Protein AF-A0A821P3K9-F1 (afdb_monomer)

Secondary structure (DSSP, 8-state):
-HHHHHHTT---HHHHHHHHHHHHHHHHHHHHHHHHHHHHHHHHTT---GGGGHHHHTTHHHHHHHTSTTS-HHHHHHHHHHHHHHHHHHHHHHHHHHHHHHHHHHHHHHHHHHHHHHHHHHTTTT-SSPPHHHHHHHHHHHHHHHHHHHHHH--

Sequence (155 aa):
RLIKAFYNLNPTDDQIRSAKIIWQAAQSKLHAEEQLAILKQRIYTKRLPSSLNILDHSIDNVEHLLKQSIINRDKSATLSFRRLKTIAQFKYDIMTLEMTTVEEIIRSHVNIIADEKKKLIDSAGGQVPIPKSLVQIMNAIAARQSNMVQRSQCI

Ra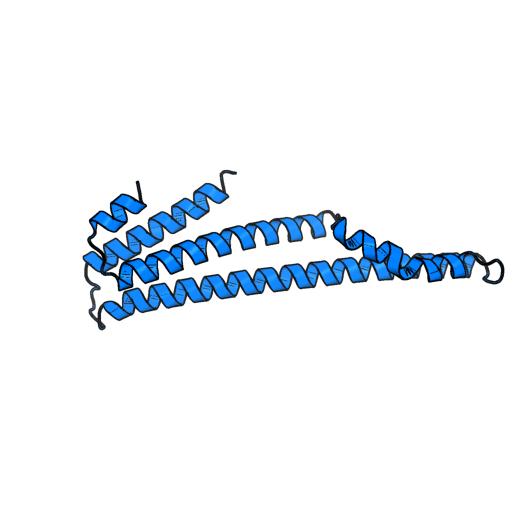dius of gyration: 25.71 Å; Cα contacts (8 Å, |Δi|>4): 90; chains: 1; bounding box: 56×28×70 Å

Structure (mmCIF, N/CA/C/O backbone):
data_AF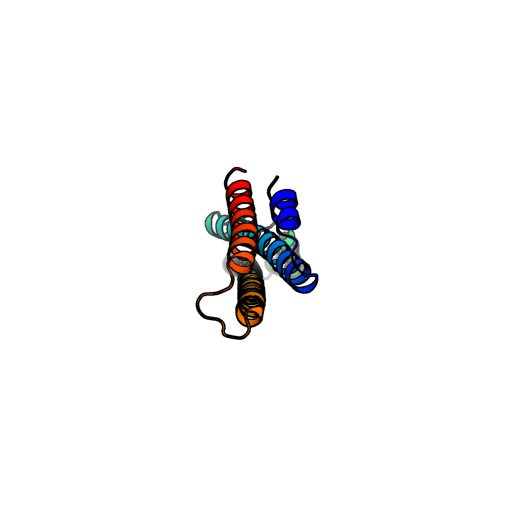-A0A821P3K9-F1
#
_entry.id   AF-A0A821P3K9-F1
#
loop_
_atom_site.group_PDB
_atom_site.id
_atom_site.type_symbol
_atom_site.label_atom_id
_atom_site.label_alt_id
_atom_site.label_comp_id
_atom_site.label_asym_id
_atom_site.label_entity_id
_atom_site.label_seq_id
_atom_site.pdbx_PDB_ins_code
_atom_site.Cartn_x
_atom_site.Cartn_y
_atom_site.Cartn_z
_atom_site.occupancy
_atom_site.B_iso_or_equiv
_atom_site.auth_seq_id
_atom_site.auth_comp_id
_atom_site.auth_asym_id
_atom_site.auth_atom_id
_atom_site.pdbx_PDB_model_num
ATOM 1 N N . ARG A 1 1 ? -22.083 9.917 10.370 1.00 77.12 1 ARG A N 1
ATOM 2 C CA . ARG A 1 1 ? -22.952 9.000 11.154 1.00 77.12 1 ARG A CA 1
ATOM 3 C C . ARG A 1 1 ? -22.133 7.944 11.911 1.00 77.12 1 ARG A C 1
ATOM 5 O O . ARG A 1 1 ? -22.256 7.911 13.123 1.00 77.12 1 ARG A O 1
ATOM 12 N N . LEU A 1 2 ? -21.231 7.192 11.262 1.00 86.88 2 LEU A N 1
ATOM 13 C CA . LEU A 1 2 ? -20.411 6.148 11.917 1.00 86.88 2 LEU A CA 1
ATOM 14 C C . LEU A 1 2 ? -19.471 6.654 13.033 1.00 86.88 2 LEU A C 1
ATOM 16 O O . LEU A 1 2 ? -19.382 6.023 14.075 1.00 86.88 2 LEU A O 1
ATOM 20 N N . ILE A 1 3 ? -18.831 7.820 12.865 1.00 86.19 3 ILE A N 1
ATOM 21 C CA . ILE A 1 3 ? -17.961 8.409 13.907 1.00 86.19 3 ILE A CA 1
ATOM 22 C C . ILE A 1 3 ? -18.757 8.738 15.176 1.00 86.19 3 ILE A C 1
ATOM 24 O O . ILE A 1 3 ? -18.351 8.382 16.273 1.00 86.19 3 ILE A O 1
ATOM 28 N N . LYS A 1 4 ? -19.925 9.373 15.023 1.00 88.38 4 LYS A N 1
ATOM 29 C CA . LYS A 1 4 ? -20.818 9.681 16.148 1.00 88.38 4 LYS A CA 1
ATOM 30 C C . LYS A 1 4 ? -21.291 8.402 16.846 1.00 88.38 4 LYS A C 1
ATOM 32 O O . LYS A 1 4 ? -21.280 8.343 18.065 1.00 88.38 4 LYS A O 1
ATOM 37 N N . ALA A 1 5 ? -21.646 7.371 16.074 1.00 88.06 5 ALA A N 1
ATOM 38 C CA . ALA A 1 5 ? -22.035 6.073 16.621 1.00 88.06 5 ALA A CA 1
ATOM 39 C C . ALA A 1 5 ? -20.909 5.415 17.435 1.00 88.06 5 ALA A C 1
ATOM 41 O O . ALA A 1 5 ? -21.193 4.854 18.482 1.00 88.06 5 ALA A O 1
ATOM 42 N N . PHE A 1 6 ? -19.649 5.535 17.001 1.00 92.06 6 PHE A N 1
ATOM 43 C CA . PHE A 1 6 ? -18.492 5.054 17.760 1.00 92.06 6 PHE A CA 1
ATOM 44 C C . PHE A 1 6 ? -18.333 5.780 19.103 1.00 92.06 6 PHE A C 1
ATOM 46 O O . PHE A 1 6 ? -18.205 5.127 20.130 1.00 92.06 6 PHE A O 1
ATOM 53 N N . TYR A 1 7 ? -18.388 7.115 19.120 1.00 92.81 7 TYR A N 1
ATOM 54 C CA . TYR A 1 7 ? -18.247 7.875 20.370 1.00 92.81 7 TYR A CA 1
ATOM 55 C C . TYR A 1 7 ? -19.411 7.652 21.344 1.00 92.81 7 TYR A C 1
ATOM 57 O O . TYR A 1 7 ? -19.196 7.675 22.549 1.00 92.81 7 TYR A O 1
ATOM 65 N N . ASN A 1 8 ? -20.612 7.344 20.843 1.00 93.94 8 ASN A N 1
ATOM 66 C CA . ASN A 1 8 ? -21.753 6.967 21.683 1.00 93.94 8 ASN A CA 1
ATOM 67 C C . ASN A 1 8 ? -21.547 5.643 22.448 1.00 93.94 8 ASN A C 1
ATOM 69 O O . ASN A 1 8 ? -22.330 5.345 23.345 1.00 93.94 8 ASN A O 1
ATOM 73 N N . LEU A 1 9 ? -20.528 4.845 22.103 1.00 91.75 9 LEU A N 1
ATOM 74 C CA . LEU A 1 9 ? -20.155 3.633 22.843 1.00 91.75 9 LEU A CA 1
ATOM 75 C C . LEU A 1 9 ? -19.305 3.935 24.089 1.00 91.75 9 LEU A C 1
ATOM 77 O O . LEU A 1 9 ? -18.934 3.001 24.791 1.00 91.75 9 LEU A O 1
ATOM 81 N N . ASN A 1 10 ? -18.989 5.211 24.350 1.00 91.81 10 ASN A N 1
ATOM 82 C CA . ASN A 1 10 ? -18.108 5.663 25.432 1.00 91.81 10 ASN A CA 1
ATOM 83 C C . ASN A 1 10 ? -16.772 4.888 25.498 1.00 91.81 10 ASN A C 1
ATOM 85 O O . ASN A 1 10 ? -16.443 4.321 26.541 1.00 91.81 10 ASN A O 1
ATOM 89 N N . PRO A 1 11 ? -16.010 4.823 24.386 1.00 91.69 11 PRO A N 1
ATOM 90 C CA . PRO A 1 11 ? -14.722 4.140 24.363 1.00 91.69 11 PRO A CA 1
ATOM 91 C C . PRO A 1 11 ? -13.712 4.827 25.291 1.00 91.69 11 PRO A C 1
ATOM 93 O O . PRO A 1 11 ? -13.732 6.048 25.449 1.00 91.69 11 PRO A O 1
ATOM 96 N N . THR A 1 12 ? -12.792 4.046 25.853 1.00 93.12 12 THR A N 1
ATOM 97 C CA . THR A 1 12 ? -11.656 4.575 26.620 1.00 93.12 12 THR A CA 1
ATOM 98 C C . THR A 1 12 ? -10.683 5.331 25.713 1.00 93.12 12 THR A C 1
ATOM 100 O O . THR A 1 12 ? -10.666 5.134 24.493 1.00 93.12 12 THR A O 1
ATOM 103 N N . ASP A 1 13 ? -9.820 6.163 26.295 1.00 93.69 13 ASP A N 1
ATOM 104 C CA . ASP A 1 13 ? -8.823 6.927 25.531 1.00 93.69 13 ASP A CA 1
ATOM 105 C C . ASP A 1 13 ? -7.897 6.032 24.699 1.00 93.69 13 ASP A C 1
ATOM 107 O O . ASP A 1 13 ? -7.574 6.357 23.553 1.00 93.69 13 ASP A O 1
ATOM 111 N N . ASP A 1 14 ? -7.525 4.866 25.225 1.00 92.19 14 ASP A N 1
ATOM 112 C CA . ASP A 1 14 ? -6.706 3.899 24.495 1.00 92.19 14 ASP A CA 1
ATOM 113 C C . ASP A 1 14 ? -7.471 3.264 23.331 1.00 92.19 14 ASP A C 1
ATOM 115 O O . ASP A 1 14 ? -6.936 3.155 22.226 1.00 92.19 14 ASP A O 1
ATOM 119 N N . GLN A 1 15 ? -8.758 2.955 23.513 1.00 93.44 15 GLN A N 1
ATOM 120 C CA . GLN A 1 15 ? -9.612 2.467 22.427 1.00 93.44 15 GLN A CA 1
ATOM 121 C C . GLN A 1 15 ? -9.803 3.531 21.337 1.00 93.44 15 GLN A C 1
ATOM 123 O O . GLN A 1 15 ? -9.782 3.210 20.146 1.00 93.44 15 GLN A O 1
ATOM 128 N N . ILE A 1 16 ? -9.940 4.805 21.721 1.00 94.81 16 ILE A N 1
ATOM 129 C CA . ILE A 1 16 ? -9.995 5.935 20.784 1.00 94.81 16 ILE A CA 1
ATOM 130 C C . ILE A 1 16 ? -8.672 6.058 20.022 1.00 94.81 16 ILE A C 1
ATOM 132 O O . ILE A 1 16 ? -8.685 6.265 18.803 1.00 94.81 16 ILE A O 1
ATOM 136 N N . ARG A 1 17 ? -7.533 5.936 20.712 1.00 95.69 17 ARG A N 1
ATOM 137 C CA . ARG A 1 17 ? -6.196 6.015 20.110 1.00 95.69 17 ARG A CA 1
ATOM 138 C C . ARG A 1 17 ? -5.993 4.910 19.077 1.00 95.69 17 ARG A C 1
ATOM 140 O O . ARG A 1 17 ? -5.698 5.222 17.922 1.00 95.69 17 ARG A O 1
ATOM 147 N N . SER A 1 18 ? -6.232 3.654 19.450 1.00 95.12 18 SER A N 1
ATOM 148 C CA . SER A 1 18 ? -6.119 2.516 18.532 1.00 95.12 18 SER A CA 1
ATOM 149 C C . SER A 1 18 ? -7.091 2.639 17.359 1.00 95.12 18 SER A C 1
ATOM 151 O O . SER A 1 18 ? -6.694 2.438 16.213 1.00 95.12 18 SER A O 1
ATOM 153 N N . ALA A 1 19 ? -8.337 3.070 17.590 1.00 95.12 19 ALA A N 1
ATOM 154 C CA . ALA A 1 19 ? -9.295 3.306 16.509 1.00 95.12 19 ALA A CA 1
ATOM 155 C C . ALA A 1 19 ? -8.795 4.355 15.501 1.00 95.12 19 ALA A C 1
ATOM 157 O O . ALA A 1 19 ? -8.892 4.139 14.291 1.00 95.12 19 ALA A O 1
ATOM 158 N N . LYS A 1 20 ? -8.220 5.470 15.974 1.00 95.56 20 LYS A N 1
ATOM 159 C CA . LYS A 1 20 ? -7.636 6.505 15.105 1.00 95.56 20 LYS A CA 1
ATOM 160 C C . LYS A 1 20 ? -6.483 5.959 14.267 1.00 95.56 20 LYS A C 1
ATOM 162 O O . LYS A 1 20 ? -6.484 6.186 13.057 1.00 95.56 20 LYS A O 1
ATOM 167 N N . ILE A 1 21 ? -5.559 5.217 14.881 1.00 97.31 21 ILE A N 1
ATOM 168 C CA . ILE A 1 21 ? -4.427 4.599 14.173 1.00 97.31 21 ILE A CA 1
ATOM 169 C C . ILE A 1 21 ? -4.943 3.630 13.105 1.00 97.31 21 ILE A C 1
ATOM 171 O O . ILE A 1 21 ? -4.536 3.724 11.948 1.00 97.31 21 ILE A O 1
ATOM 175 N N . ILE A 1 22 ? -5.903 2.768 13.451 1.00 97.06 22 ILE A N 1
ATOM 176 C CA . ILE A 1 22 ? -6.514 1.815 12.515 1.00 97.06 22 ILE A CA 1
ATOM 177 C C . ILE A 1 22 ? -7.165 2.537 11.331 1.00 97.06 22 ILE A C 1
ATOM 179 O O . ILE A 1 22 ? -7.004 2.113 10.186 1.00 97.06 22 ILE A O 1
ATOM 183 N N . TRP A 1 23 ? -7.914 3.614 11.576 1.00 95.88 23 TRP A N 1
ATOM 184 C CA . TRP A 1 23 ? -8.577 4.356 10.503 1.00 95.88 23 TRP A CA 1
ATOM 185 C C . TRP A 1 23 ? -7.588 5.098 9.610 1.00 95.88 23 TRP A C 1
ATOM 187 O O . TRP A 1 23 ? -7.754 5.079 8.393 1.00 95.88 23 TRP A O 1
ATOM 197 N N . GLN A 1 24 ? -6.556 5.711 10.187 1.00 96.12 24 GLN A N 1
ATOM 198 C CA . GLN A 1 24 ? -5.521 6.391 9.416 1.00 96.12 24 GLN A CA 1
ATOM 199 C C . GLN A 1 24 ? -4.719 5.395 8.572 1.00 96.12 24 GLN A C 1
ATOM 201 O O . GLN A 1 24 ? -4.584 5.593 7.369 1.00 96.12 24 GLN A O 1
ATOM 206 N N . ALA A 1 25 ? -4.274 4.284 9.165 1.00 96.12 25 ALA A N 1
ATOM 207 C CA . ALA A 1 25 ? -3.571 3.226 8.446 1.00 96.12 25 ALA A CA 1
ATOM 208 C C . ALA A 1 25 ? -4.441 2.615 7.336 1.00 96.12 25 ALA A C 1
ATOM 210 O O . ALA A 1 25 ? -3.947 2.366 6.241 1.00 96.12 25 ALA A O 1
ATOM 211 N N . ALA A 1 26 ? -5.745 2.429 7.572 1.00 95.50 26 ALA A N 1
ATOM 212 C CA . ALA A 1 26 ? -6.669 1.950 6.544 1.00 95.50 26 ALA A CA 1
ATOM 213 C C . ALA A 1 26 ? -6.817 2.942 5.382 1.00 95.50 26 ALA A C 1
ATOM 215 O O . ALA A 1 26 ? -6.868 2.521 4.230 1.00 95.50 26 ALA A O 1
ATOM 216 N N . GLN A 1 27 ? -6.858 4.247 5.666 1.00 94.94 27 GLN A N 1
ATOM 217 C CA . GLN A 1 27 ? -6.899 5.275 4.625 1.00 94.94 27 GLN A CA 1
ATOM 218 C C . GLN A 1 27 ? -5.615 5.291 3.793 1.00 94.94 27 GLN A C 1
ATOM 220 O O . GLN A 1 27 ? -5.685 5.280 2.566 1.00 94.94 27 GLN A O 1
ATOM 225 N N . SER A 1 28 ? -4.454 5.283 4.453 1.00 95.12 28 SER A N 1
ATOM 226 C CA . SER A 1 28 ? -3.156 5.268 3.774 1.00 95.12 28 SER A CA 1
ATOM 227 C C . SER A 1 28 ? -2.968 4.000 2.943 1.00 95.12 28 SER A C 1
ATOM 229 O O . SER A 1 28 ? -2.517 4.083 1.804 1.00 95.12 28 SER A O 1
ATOM 231 N N . LYS A 1 29 ? -3.389 2.840 3.468 1.00 95.56 29 LYS A N 1
ATOM 232 C CA . LYS A 1 29 ? -3.411 1.570 2.730 1.00 95.56 29 LYS A CA 1
ATOM 233 C C . LYS A 1 29 ? -4.234 1.683 1.446 1.00 95.56 29 LYS A C 1
ATOM 235 O O . LYS A 1 29 ? -3.733 1.318 0.392 1.00 95.56 29 LYS A O 1
ATOM 240 N N . LEU A 1 30 ? -5.464 2.199 1.530 1.00 94.31 30 LEU A N 1
ATOM 241 C CA . LEU A 1 30 ? -6.340 2.353 0.363 1.00 94.31 30 LEU A CA 1
ATOM 242 C C . LEU A 1 30 ? -5.715 3.251 -0.707 1.00 94.31 30 LEU A C 1
ATOM 244 O O . LEU A 1 30 ? -5.743 2.913 -1.886 1.00 94.31 30 LEU A O 1
ATOM 248 N N . HIS A 1 31 ? -5.107 4.364 -0.295 1.00 93.50 31 HIS A N 1
ATOM 249 C CA . HIS A 1 31 ? -4.433 5.255 -1.232 1.00 93.50 31 HIS A CA 1
ATOM 250 C C . HIS A 1 31 ? -3.212 4.592 -1.891 1.00 93.50 31 HIS A C 1
ATOM 252 O O . HIS A 1 31 ? -2.996 4.733 -3.091 1.00 93.50 31 HIS A O 1
ATOM 258 N N . ALA A 1 32 ? -2.433 3.820 -1.131 1.00 93.94 32 ALA A N 1
ATOM 259 C CA . ALA A 1 32 ? -1.317 3.051 -1.676 1.00 93.94 32 ALA A CA 1
ATOM 260 C C . ALA A 1 32 ? -1.791 1.949 -2.648 1.00 93.94 32 ALA A C 1
ATOM 262 O O . ALA A 1 32 ? -1.176 1.745 -3.692 1.00 93.94 32 ALA A O 1
ATOM 263 N N . GLU A 1 33 ? -2.905 1.270 -2.354 1.00 94.00 33 GLU A N 1
ATOM 264 C CA . GLU A 1 33 ? -3.517 0.277 -3.253 1.00 94.00 33 GLU A CA 1
ATOM 265 C C . GLU A 1 33 ? -3.963 0.904 -4.584 1.00 94.00 33 GLU A C 1
ATOM 267 O O . GLU A 1 33 ? -3.732 0.321 -5.646 1.00 94.00 33 GLU A O 1
ATOM 272 N N . GLU A 1 34 ? -4.527 2.112 -4.546 1.00 92.00 34 GLU A N 1
ATOM 273 C CA . GLU A 1 34 ? -4.880 2.889 -5.739 1.00 92.00 34 GLU A CA 1
ATOM 274 C C . GLU A 1 34 ? -3.637 3.257 -6.565 1.00 92.00 34 GLU A C 1
ATOM 276 O O . GLU A 1 34 ? -3.592 3.015 -7.775 1.00 92.00 34 GLU A O 1
ATOM 281 N N . GLN A 1 35 ? -2.587 3.774 -5.917 1.00 90.88 35 GLN A N 1
ATOM 282 C CA . GLN A 1 35 ? -1.320 4.079 -6.588 1.00 90.88 35 GLN A CA 1
ATOM 283 C C . GLN A 1 35 ? -0.713 2.835 -7.249 1.00 90.88 35 GLN A C 1
ATOM 285 O O . GLN A 1 35 ? -0.284 2.890 -8.405 1.00 90.88 35 GLN A O 1
ATOM 290 N N . LEU A 1 36 ? -0.724 1.694 -6.557 1.00 93.38 36 LEU A N 1
ATOM 291 C CA . LEU A 1 36 ? -0.238 0.428 -7.099 1.00 93.38 36 LEU A CA 1
ATOM 292 C C . LEU A 1 36 ? -1.048 -0.022 -8.320 1.00 93.38 36 LEU A C 1
ATOM 294 O O . LEU A 1 36 ? -0.466 -0.492 -9.299 1.00 93.38 36 LEU A O 1
ATOM 298 N N . ALA A 1 37 ? -2.374 0.133 -8.291 1.00 90.56 37 ALA A N 1
ATOM 299 C CA . ALA A 1 37 ? -3.233 -0.183 -9.431 1.00 90.56 37 ALA A CA 1
ATOM 300 C C . ALA A 1 37 ? -2.896 0.692 -10.651 1.00 90.56 37 ALA A C 1
ATOM 302 O O . ALA A 1 37 ? -2.771 0.175 -11.765 1.00 90.56 37 ALA A O 1
ATOM 303 N N . ILE A 1 38 ? -2.654 1.991 -10.441 1.00 88.31 38 ILE A N 1
ATOM 304 C CA . ILE A 1 38 ? -2.214 2.915 -11.497 1.00 88.31 38 ILE A CA 1
ATOM 305 C C . ILE A 1 38 ? -0.866 2.473 -12.081 1.00 88.31 38 ILE A C 1
ATOM 307 O O . ILE A 1 38 ? -0.710 2.435 -13.304 1.00 88.31 38 ILE A O 1
ATOM 311 N N . LEU A 1 39 ? 0.104 2.116 -11.235 1.00 86.88 39 LEU A N 1
ATOM 312 C CA . LEU A 1 39 ? 1.417 1.643 -11.686 1.00 86.88 39 LEU A CA 1
ATOM 313 C C . LEU A 1 39 ? 1.305 0.338 -12.492 1.00 86.88 39 LEU A C 1
ATOM 315 O O . LEU A 1 39 ? 1.861 0.252 -13.590 1.00 86.88 39 LEU A O 1
ATOM 319 N N . LYS A 1 40 ? 0.508 -0.631 -12.022 1.00 88.88 40 LYS A N 1
ATOM 320 C CA . LYS A 1 40 ? 0.228 -1.890 -12.741 1.00 88.88 40 LYS A CA 1
ATOM 321 C C . LYS A 1 40 ? -0.399 -1.631 -14.112 1.00 88.88 40 LYS A C 1
ATOM 323 O O . LYS A 1 40 ? 0.060 -2.180 -15.116 1.00 88.88 40 LYS A O 1
ATOM 328 N N . GLN A 1 41 ? -1.384 -0.736 -14.180 1.00 86.50 41 GLN A N 1
ATOM 329 C CA . GLN A 1 41 ? -2.024 -0.351 -15.440 1.00 86.50 41 GLN A CA 1
ATOM 330 C C . GLN A 1 41 ? -1.040 0.323 -16.409 1.00 86.50 41 GLN A C 1
ATOM 332 O O . GLN A 1 41 ? -1.091 0.087 -17.620 1.00 86.50 41 GLN A O 1
ATOM 337 N N . ARG A 1 42 ? -0.117 1.148 -15.904 1.00 81.56 42 ARG A N 1
ATOM 338 C CA . ARG A 1 42 ? 0.925 1.797 -16.718 1.00 81.56 42 ARG A CA 1
ATOM 339 C C . ARG A 1 42 ? 1.905 0.793 -17.320 1.00 81.56 42 ARG A C 1
ATOM 341 O O . ARG A 1 42 ? 2.203 0.904 -18.510 1.00 81.56 42 ARG A O 1
ATOM 348 N N . ILE A 1 43 ? 2.340 -0.208 -16.549 1.00 80.69 43 ILE A N 1
ATOM 349 C CA . ILE A 1 43 ? 3.167 -1.306 -17.077 1.00 80.69 43 ILE A CA 1
ATOM 350 C C . ILE A 1 43 ? 2.411 -2.056 -18.175 1.00 80.69 43 ILE A C 1
ATOM 352 O O . ILE A 1 43 ? 2.939 -2.223 -19.275 1.00 80.69 43 ILE A O 1
ATOM 356 N N . TYR A 1 44 ? 1.160 -2.445 -17.912 1.00 78.88 44 TYR A N 1
ATOM 357 C CA . TYR A 1 44 ? 0.345 -3.188 -18.877 1.00 78.88 44 TYR A CA 1
ATOM 358 C C . TYR A 1 44 ? 0.150 -2.419 -20.191 1.00 78.88 44 TYR A C 1
ATOM 360 O O . TYR A 1 44 ? 0.302 -2.967 -21.282 1.00 78.88 44 TYR A O 1
ATOM 368 N N . THR A 1 45 ? -0.119 -1.116 -20.095 1.00 81.75 45 THR A N 1
ATOM 369 C CA . THR A 1 45 ? -0.309 -0.239 -21.261 1.00 81.75 45 THR A CA 1
ATOM 370 C C . THR A 1 45 ? 0.999 0.234 -21.900 1.00 81.75 45 THR A C 1
ATOM 372 O O . THR A 1 45 ? 0.951 0.977 -22.882 1.00 81.75 45 THR A O 1
ATOM 375 N N . LYS A 1 46 ? 2.164 -0.182 -21.379 1.00 74.06 46 LYS A N 1
ATOM 376 C CA . LYS A 1 46 ? 3.502 0.269 -21.806 1.00 74.06 46 LYS A CA 1
ATOM 377 C C . LYS A 1 46 ? 3.649 1.799 -21.815 1.00 74.06 46 LYS A C 1
ATOM 379 O O . LYS A 1 46 ? 4.418 2.353 -22.599 1.00 74.06 46 LYS A O 1
ATOM 384 N N . ARG A 1 47 ? 2.902 2.496 -20.952 1.00 68.88 47 ARG A N 1
ATOM 385 C CA . ARG A 1 47 ? 2.931 3.959 -20.810 1.00 68.88 47 ARG A CA 1
ATOM 386 C C . ARG A 1 47 ? 3.782 4.326 -19.604 1.00 68.88 47 ARG A C 1
ATOM 388 O O . ARG A 1 47 ? 3.289 4.405 -18.481 1.00 68.88 47 ARG A O 1
ATOM 395 N N . LEU A 1 48 ? 5.070 4.527 -19.858 1.00 69.25 48 LEU A N 1
ATOM 396 C CA . LEU A 1 48 ? 6.031 4.946 -18.842 1.00 69.25 48 LEU A CA 1
ATOM 397 C C . LEU A 1 4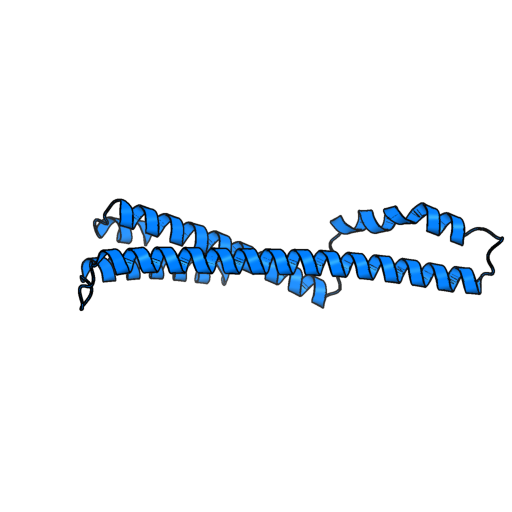8 ? 5.720 6.389 -18.380 1.00 69.25 48 LEU A C 1
ATOM 399 O O . LEU A 1 48 ? 5.288 7.203 -19.202 1.00 69.25 48 LEU A O 1
ATOM 403 N N . PRO A 1 49 ? 5.911 6.728 -17.091 1.00 69.50 49 PRO A N 1
ATOM 404 C CA . PRO A 1 49 ? 5.735 8.089 -16.591 1.00 69.50 49 PRO A CA 1
ATOM 405 C C . PRO A 1 49 ? 6.612 9.100 -17.337 1.00 69.50 49 PRO A C 1
ATOM 407 O O . PRO A 1 49 ? 7.796 8.853 -17.562 1.00 69.50 49 PRO A O 1
ATOM 410 N N . SER A 1 50 ? 6.060 10.277 -17.643 1.00 70.25 50 SER A N 1
ATOM 411 C CA . SER A 1 50 ? 6.808 11.371 -18.279 1.00 70.25 50 SER A CA 1
ATOM 412 C C . SER A 1 50 ? 7.933 11.923 -17.401 1.00 70.25 50 SER A C 1
ATOM 414 O O . SER A 1 50 ? 8.898 12.470 -17.924 1.00 70.25 50 SER A O 1
ATOM 416 N N . SER A 1 51 ? 7.861 11.743 -16.079 1.00 67.31 51 SER A N 1
ATOM 417 C CA . SER A 1 51 ? 8.953 12.069 -15.152 1.00 67.31 51 SER A CA 1
ATOM 418 C C . SER A 1 51 ? 10.239 11.300 -15.465 1.00 67.31 51 SER A C 1
ATOM 420 O O . SER A 1 51 ? 11.330 11.810 -15.229 1.00 67.31 51 SER A O 1
ATOM 422 N N . LEU A 1 52 ? 10.131 10.107 -16.059 1.00 69.00 52 LEU A N 1
ATOM 423 C CA . LEU A 1 52 ? 11.285 9.318 -16.476 1.00 69.00 52 LEU A CA 1
ATOM 424 C C . LEU A 1 52 ? 11.883 9.790 -17.807 1.00 69.00 52 LEU A C 1
ATOM 426 O O . LEU A 1 52 ? 12.923 9.275 -18.210 1.00 69.00 52 LEU A O 1
ATOM 430 N N . ASN A 1 53 ? 11.286 10.777 -18.484 1.00 72.06 53 ASN A N 1
ATOM 431 C CA . ASN A 1 53 ? 11.837 11.324 -19.727 1.00 72.06 53 ASN A CA 1
ATOM 432 C C . ASN A 1 53 ? 13.190 12.016 -19.512 1.00 72.06 53 ASN A C 1
ATOM 434 O O . ASN A 1 53 ? 13.978 12.138 -20.442 1.00 72.06 53 ASN A O 1
ATOM 438 N N . ILE A 1 54 ? 13.522 12.389 -18.273 1.00 69.06 54 ILE A N 1
ATOM 439 C CA . ILE A 1 54 ? 14.864 12.874 -17.929 1.00 69.06 54 ILE A CA 1
ATOM 440 C C . ILE A 1 54 ? 15.963 11.836 -18.232 1.00 69.06 54 ILE A C 1
ATOM 442 O O . ILE A 1 54 ? 17.099 12.201 -18.520 1.00 69.06 54 ILE A O 1
ATOM 446 N N . LEU A 1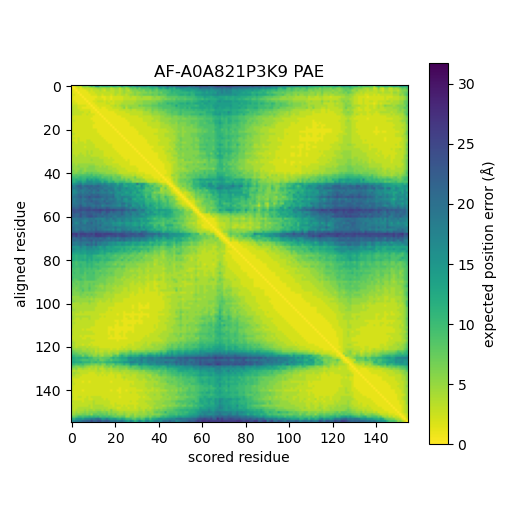 55 ? 15.621 10.541 -18.232 1.00 68.56 55 LEU A N 1
ATOM 447 C CA . LEU A 1 55 ? 16.532 9.452 -18.597 1.00 68.56 55 LEU A CA 1
ATOM 448 C C . LEU A 1 55 ? 16.743 9.328 -20.109 1.00 68.56 55 LEU A C 1
ATOM 450 O O . LEU A 1 55 ? 17.681 8.657 -20.530 1.00 68.56 55 LEU A O 1
ATOM 454 N N . ASP A 1 56 ? 15.900 9.958 -20.928 1.00 68.06 56 ASP A N 1
ATOM 455 C CA . ASP A 1 56 ? 16.159 10.039 -22.366 1.00 68.06 56 ASP A CA 1
ATOM 456 C C . ASP A 1 56 ? 17.360 10.965 -22.628 1.00 68.06 56 ASP A C 1
ATOM 458 O O . ASP A 1 56 ? 18.217 10.646 -23.455 1.00 68.06 56 ASP A O 1
ATOM 462 N N . HIS A 1 57 ? 17.475 12.030 -21.823 1.00 69.38 57 HIS A N 1
ATOM 463 C CA . HIS A 1 57 ? 18.521 13.051 -21.912 1.00 69.38 57 HIS A CA 1
ATOM 464 C C . HIS A 1 57 ? 19.858 12.658 -21.278 1.00 69.38 57 HIS A C 1
ATOM 466 O O . HIS A 1 57 ? 20.910 13.171 -21.662 1.00 69.38 57 HIS A O 1
ATOM 472 N N . SER A 1 58 ? 19.867 11.714 -20.331 1.00 63.53 58 SER A N 1
ATOM 473 C CA . SER A 1 58 ? 21.102 11.283 -19.654 1.00 63.53 58 SER A CA 1
ATOM 474 C C . SER A 1 58 ? 22.105 10.590 -20.590 1.00 63.53 58 SER A C 1
ATOM 476 O O . SER A 1 58 ? 23.253 10.358 -20.210 1.00 63.53 58 SER A O 1
ATOM 478 N N . ILE A 1 59 ? 21.691 10.281 -21.825 1.00 69.94 59 ILE A N 1
ATOM 479 C CA . ILE A 1 59 ? 22.480 9.552 -22.823 1.00 69.94 59 ILE A CA 1
ATOM 480 C C . ILE A 1 59 ? 22.599 10.347 -24.147 1.00 69.94 59 ILE A C 1
ATOM 482 O O . ILE A 1 59 ? 22.996 9.793 -25.173 1.00 69.94 59 ILE A O 1
ATOM 486 N N . ASP A 1 60 ? 22.308 11.653 -24.144 1.00 75.12 60 ASP A N 1
ATOM 487 C CA . ASP A 1 60 ? 22.374 12.513 -25.345 1.00 75.12 60 ASP A CA 1
ATOM 488 C C . ASP A 1 60 ? 23.794 12.594 -25.934 1.00 75.12 60 ASP A C 1
ATOM 490 O O . ASP A 1 60 ? 23.982 12.567 -27.152 1.00 75.12 60 ASP A O 1
ATOM 494 N N . ASN A 1 61 ? 24.821 12.565 -25.079 1.00 78.94 61 ASN A N 1
ATOM 495 C CA . ASN A 1 61 ? 26.221 12.522 -25.514 1.00 78.94 61 ASN A CA 1
ATOM 496 C C . ASN A 1 61 ? 26.539 11.267 -26.342 1.00 78.94 61 ASN A C 1
ATOM 498 O O . ASN A 1 61 ? 27.279 11.333 -27.322 1.00 78.94 61 ASN A O 1
ATOM 502 N N . VAL A 1 62 ? 25.958 10.118 -25.983 1.00 77.38 62 VAL A N 1
ATOM 503 C CA . VAL A 1 62 ? 26.128 8.879 -26.755 1.00 77.38 62 VAL A CA 1
ATOM 504 C C . VAL A 1 62 ? 25.380 8.983 -28.078 1.00 77.38 62 VAL A C 1
ATOM 506 O O . VAL A 1 62 ? 25.898 8.539 -29.094 1.00 77.38 62 VAL A O 1
ATOM 509 N N . GLU A 1 63 ? 24.203 9.610 -28.107 1.00 78.62 63 GLU A N 1
ATOM 510 C CA . GLU A 1 63 ? 23.489 9.858 -29.361 1.00 78.62 63 GLU A CA 1
ATOM 511 C C . GLU A 1 63 ? 24.311 10.727 -30.326 1.00 78.62 63 GLU A C 1
ATOM 513 O O . GLU A 1 63 ? 24.390 10.422 -31.518 1.00 78.62 63 GLU A O 1
ATOM 518 N N . HIS A 1 64 ? 24.990 11.754 -29.810 1.00 82.56 64 HIS A N 1
ATOM 519 C CA . HIS A 1 64 ? 25.904 12.574 -30.601 1.00 82.56 64 HIS A CA 1
ATOM 520 C C . HIS A 1 64 ? 27.085 11.755 -31.150 1.00 82.56 64 HIS A C 1
ATOM 522 O O . HIS A 1 64 ? 27.406 11.857 -32.334 1.00 82.56 64 HIS A O 1
ATOM 528 N N . LEU A 1 65 ? 27.700 10.897 -30.327 1.00 81.75 65 LEU A N 1
ATOM 529 C CA . LEU A 1 65 ? 28.785 10.004 -30.761 1.00 81.75 65 LEU A CA 1
ATOM 530 C C . LEU A 1 65 ? 28.329 9.013 -31.842 1.00 81.75 65 LEU A C 1
ATOM 532 O O . LEU A 1 65 ? 29.060 8.761 -32.796 1.00 81.75 65 LEU A O 1
ATOM 536 N N . LEU A 1 66 ? 27.107 8.487 -31.740 1.00 80.94 66 LEU A N 1
ATOM 537 C CA . LEU A 1 66 ? 26.549 7.548 -32.718 1.00 80.94 66 LEU A CA 1
ATOM 538 C C . LEU A 1 66 ? 26.241 8.193 -34.075 1.00 80.94 66 LEU A C 1
ATOM 540 O O . LEU A 1 66 ? 26.230 7.494 -35.090 1.00 80.94 66 LEU A O 1
ATOM 544 N N . LYS A 1 67 ? 26.026 9.511 -34.105 1.00 80.25 67 LYS A N 1
ATOM 545 C CA . LYS A 1 67 ? 25.793 10.295 -35.328 1.00 80.25 67 LYS A CA 1
ATOM 546 C C . LYS A 1 67 ? 27.089 10.695 -36.050 1.00 80.25 67 LYS A C 1
ATOM 548 O O . LYS A 1 67 ? 27.015 11.238 -37.151 1.00 80.25 67 LYS A O 1
ATOM 553 N N . GLN A 1 68 ? 28.266 10.431 -35.475 1.00 79.81 68 GLN A N 1
ATOM 554 C CA . GLN A 1 68 ? 29.549 10.744 -36.112 1.00 79.81 68 GLN A CA 1
ATOM 555 C C . GLN A 1 68 ? 29.822 9.836 -37.322 1.00 79.81 68 GLN A C 1
ATOM 557 O O . GLN A 1 68 ? 29.625 8.622 -37.268 1.00 79.81 68 GLN A O 1
ATOM 562 N N . SER A 1 69 ? 30.356 10.418 -38.402 1.00 63.97 69 SER A N 1
ATOM 563 C CA . SER A 1 69 ? 30.618 9.735 -39.684 1.00 63.97 69 SER A CA 1
ATOM 564 C C . SER A 1 69 ? 31.660 8.611 -39.614 1.00 63.97 69 SER A C 1
ATOM 566 O O . SER A 1 69 ? 31.768 7.817 -40.544 1.00 63.97 69 SER A O 1
ATOM 568 N N . ILE A 1 70 ? 32.413 8.534 -38.513 1.00 80.56 70 ILE A N 1
ATOM 569 C CA . ILE A 1 70 ? 33.458 7.531 -38.266 1.00 80.56 70 ILE A CA 1
ATOM 570 C C . ILE A 1 70 ? 32.851 6.143 -37.997 1.00 80.56 70 ILE A C 1
ATOM 572 O O . ILE A 1 70 ? 33.494 5.120 -38.240 1.00 80.56 70 ILE A O 1
ATOM 576 N N . ILE A 1 71 ? 31.609 6.076 -37.512 1.00 75.62 71 ILE A N 1
ATOM 577 C CA . ILE A 1 71 ? 30.941 4.808 -37.212 1.00 75.62 71 ILE A CA 1
ATOM 578 C C . ILE A 1 71 ? 30.160 4.349 -38.448 1.00 75.62 71 ILE A C 1
ATOM 580 O O . ILE A 1 71 ? 29.307 5.065 -38.967 1.00 75.62 71 ILE A O 1
ATOM 584 N N . ASN A 1 72 ? 30.421 3.119 -38.902 1.00 88.06 72 ASN A N 1
ATOM 585 C CA . ASN A 1 72 ? 29.644 2.477 -39.965 1.00 88.06 72 ASN A CA 1
ATOM 586 C C . ASN A 1 72 ? 28.131 2.531 -39.652 1.00 88.06 7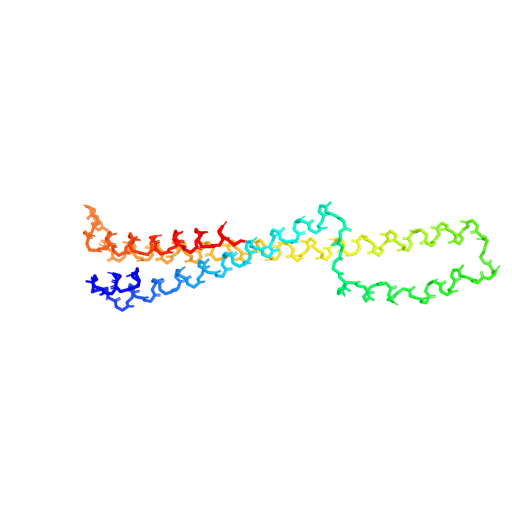2 ASN A C 1
ATOM 588 O O . ASN A 1 72 ? 27.723 2.257 -38.521 1.00 88.06 72 ASN A O 1
ATOM 592 N N . ARG A 1 73 ? 27.303 2.851 -40.657 1.00 83.31 73 ARG A N 1
ATOM 593 C CA . ARG A 1 73 ? 25.855 3.073 -40.494 1.00 83.31 73 ARG A CA 1
ATOM 594 C C . ARG A 1 73 ? 25.117 1.908 -39.828 1.00 83.31 73 ARG A C 1
ATOM 596 O O . ARG A 1 73 ? 24.333 2.156 -38.916 1.00 83.31 73 ARG A O 1
ATOM 603 N N . ASP A 1 74 ? 25.404 0.663 -40.198 1.00 84.56 74 ASP A N 1
ATOM 604 C CA . ASP A 1 74 ? 24.720 -0.511 -39.631 1.00 84.56 74 ASP A CA 1
ATOM 605 C C . ASP A 1 74 ? 25.096 -0.717 -38.158 1.00 84.56 74 ASP A C 1
ATOM 607 O O . ASP A 1 74 ? 24.265 -1.055 -37.303 1.00 84.56 74 ASP A O 1
ATOM 611 N N . LYS A 1 75 ? 26.360 -0.432 -37.826 1.00 86.00 75 LYS A N 1
ATOM 612 C CA . LYS A 1 75 ? 26.851 -0.456 -36.445 1.00 86.00 75 LYS A CA 1
ATOM 613 C C . LYS A 1 75 ? 26.241 0.680 -35.621 1.00 86.00 75 LYS A C 1
ATOM 615 O O . LYS A 1 75 ? 25.839 0.445 -34.482 1.00 86.00 75 LYS A O 1
ATOM 620 N N . SER A 1 76 ? 26.111 1.876 -36.197 1.00 85.06 76 SER A N 1
ATOM 621 C CA . SER A 1 76 ? 25.438 3.020 -35.568 1.00 85.06 76 SER A CA 1
ATOM 622 C C . SER A 1 76 ? 23.956 2.729 -35.293 1.00 85.06 76 SER A C 1
ATOM 624 O O . SER A 1 76 ? 23.483 2.953 -34.175 1.00 85.06 76 SER A O 1
ATOM 626 N N . ALA A 1 77 ? 23.244 2.123 -36.249 1.00 84.56 77 ALA A N 1
ATOM 627 C CA . ALA A 1 77 ? 21.852 1.704 -36.075 1.00 84.56 77 ALA A CA 1
ATOM 628 C C . ALA A 1 77 ? 21.705 0.668 -34.947 1.00 84.56 77 ALA A C 1
ATOM 630 O O . ALA A 1 77 ? 20.866 0.823 -34.056 1.00 84.56 77 ALA A O 1
ATOM 631 N N . THR A 1 78 ? 22.579 -0.344 -34.922 1.00 87.56 78 THR A N 1
ATOM 632 C CA . THR A 1 78 ? 22.591 -1.375 -33.871 1.00 87.56 78 THR A CA 1
ATOM 633 C C . THR A 1 78 ? 22.823 -0.774 -32.482 1.00 87.56 78 THR A C 1
ATOM 635 O O . THR A 1 78 ? 22.141 -1.130 -31.518 1.00 87.56 78 THR A O 1
ATOM 638 N N . LEU A 1 79 ? 23.783 0.143 -32.355 1.00 86.88 79 LEU A N 1
ATOM 639 C CA . LEU A 1 79 ? 24.095 0.796 -31.084 1.00 86.88 79 LEU A CA 1
ATOM 640 C C . LEU A 1 79 ? 22.979 1.751 -30.636 1.00 86.88 79 LEU A C 1
ATOM 642 O O . LEU A 1 79 ? 22.650 1.781 -29.451 1.00 86.88 79 LEU A O 1
ATOM 646 N N . SER A 1 80 ? 22.343 2.456 -31.573 1.00 86.50 80 SER A N 1
ATOM 647 C CA . SER A 1 80 ? 21.180 3.310 -31.294 1.00 86.50 80 SER A CA 1
ATOM 648 C C . SER A 1 80 ? 20.003 2.489 -30.765 1.00 86.50 80 SER A C 1
ATOM 650 O O . SER A 1 80 ? 19.393 2.85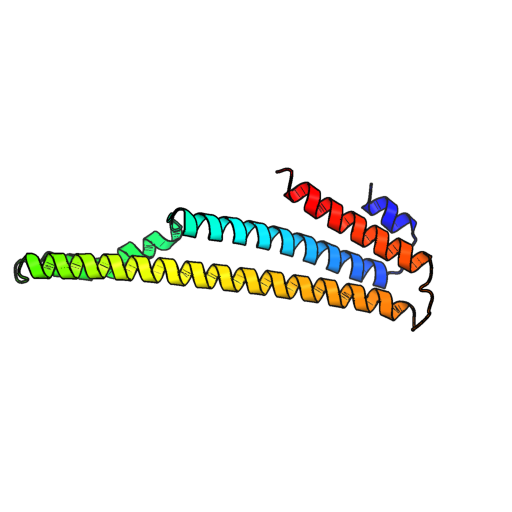0 -29.758 1.00 86.50 80 SER A O 1
ATOM 652 N N . PHE A 1 81 ? 19.737 1.330 -31.373 1.00 86.50 81 PHE A N 1
ATOM 653 C CA . PHE A 1 81 ? 18.727 0.398 -30.876 1.00 86.50 81 PHE A CA 1
ATOM 654 C C . PHE A 1 81 ? 19.058 -0.113 -29.466 1.00 86.50 81 PHE A C 1
ATOM 656 O O . PHE A 1 81 ? 18.189 -0.137 -28.593 1.00 86.50 81 PHE A O 1
ATOM 663 N N . ARG A 1 82 ? 20.324 -0.474 -29.205 1.00 86.62 82 ARG A N 1
ATOM 664 C CA . ARG A 1 82 ? 20.769 -0.884 -27.862 1.00 86.62 82 ARG A CA 1
ATOM 665 C C . ARG A 1 82 ? 20.576 0.225 -26.831 1.00 86.62 82 ARG A C 1
ATOM 667 O O . ARG A 1 82 ? 20.094 -0.074 -25.746 1.00 86.62 82 ARG A O 1
ATOM 674 N N . ARG A 1 83 ? 20.879 1.484 -27.168 1.00 84.94 83 ARG A N 1
ATOM 675 C CA . ARG A 1 83 ? 20.618 2.639 -26.291 1.00 84.94 83 ARG A CA 1
ATOM 676 C C . ARG A 1 83 ? 19.139 2.718 -25.912 1.00 84.94 83 ARG A C 1
ATOM 678 O O . ARG A 1 83 ? 18.829 2.764 -24.725 1.00 84.94 83 ARG A O 1
ATOM 685 N N . LEU A 1 84 ? 18.238 2.697 -26.897 1.00 83.69 84 LEU A N 1
ATOM 686 C CA . LEU A 1 84 ? 16.792 2.759 -26.646 1.00 83.69 84 LEU A CA 1
ATOM 687 C C . LEU A 1 84 ? 16.320 1.591 -25.773 1.00 83.69 84 LEU A C 1
ATOM 689 O O . LEU A 1 84 ? 15.542 1.793 -24.842 1.00 83.69 84 LEU A O 1
ATOM 693 N N . LYS A 1 85 ? 16.838 0.383 -26.026 1.00 85.75 85 LYS A N 1
ATOM 694 C CA . LYS A 1 85 ? 16.557 -0.796 -25.200 1.00 85.75 85 LYS A CA 1
ATOM 695 C C . LYS A 1 85 ? 17.023 -0.603 -23.754 1.00 85.75 85 LYS A C 1
ATOM 697 O O . LYS A 1 85 ? 16.269 -0.917 -22.840 1.00 85.75 85 LYS A O 1
ATOM 702 N N . THR A 1 86 ? 18.229 -0.078 -23.544 1.00 85.12 86 THR A N 1
ATOM 703 C CA . THR A 1 86 ? 18.769 0.196 -22.204 1.00 85.12 86 THR A CA 1
ATOM 704 C C . THR A 1 86 ? 17.922 1.225 -21.460 1.00 85.12 86 THR A C 1
ATOM 706 O O . THR A 1 86 ? 17.560 0.986 -20.313 1.00 85.12 86 THR A O 1
ATOM 709 N N . ILE A 1 87 ? 17.542 2.328 -22.112 1.00 83.31 87 ILE A N 1
ATOM 710 C CA . ILE A 1 87 ? 16.664 3.345 -21.512 1.00 83.31 87 ILE A CA 1
ATOM 711 C C . ILE A 1 87 ? 15.316 2.729 -21.124 1.00 83.31 87 ILE A C 1
ATOM 713 O O . ILE A 1 87 ? 14.848 2.922 -20.003 1.00 83.31 87 ILE A O 1
ATOM 717 N N . ALA A 1 88 ? 14.704 1.955 -22.023 1.00 83.19 88 ALA A N 1
ATOM 718 C CA . ALA A 1 88 ? 13.435 1.289 -21.747 1.00 83.19 88 ALA A CA 1
ATOM 719 C C . ALA A 1 88 ? 13.537 0.318 -20.558 1.00 83.19 88 ALA A C 1
ATOM 721 O O . ALA A 1 88 ? 12.642 0.308 -19.713 1.00 83.19 88 ALA A O 1
ATOM 722 N N . GLN A 1 89 ? 14.634 -0.444 -20.463 1.00 85.31 89 GLN A N 1
ATOM 723 C CA . GLN A 1 89 ? 14.891 -1.343 -19.336 1.00 85.31 89 GLN A CA 1
ATOM 724 C C . GLN A 1 89 ? 15.014 -0.569 -18.019 1.00 85.31 89 GLN A C 1
ATOM 726 O O . GLN A 1 89 ? 14.307 -0.885 -17.072 1.00 85.31 89 GLN A O 1
ATOM 731 N 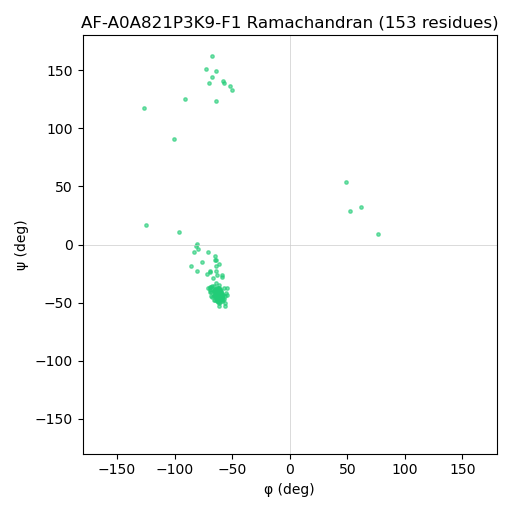N . PHE A 1 90 ? 15.816 0.499 -17.977 1.00 85.56 90 PHE A N 1
ATOM 732 C CA . PHE A 1 90 ? 15.953 1.324 -16.772 1.00 85.56 90 PHE A CA 1
ATOM 733 C C . PHE A 1 90 ? 14.621 1.918 -16.312 1.00 85.56 90 PHE A C 1
ATOM 735 O O . PHE A 1 90 ? 14.311 1.905 -15.122 1.00 85.56 90 PHE A O 1
ATOM 742 N N . LYS A 1 91 ? 13.811 2.422 -17.250 1.00 83.94 91 LYS A N 1
ATOM 743 C CA . LYS A 1 91 ? 12.485 2.960 -16.929 1.00 83.94 91 LYS A CA 1
ATOM 744 C C . LYS A 1 91 ? 11.571 1.883 -16.330 1.00 83.94 91 LYS A C 1
ATOM 746 O O . LYS A 1 91 ? 10.855 2.158 -15.370 1.00 83.94 91 LYS A O 1
ATOM 751 N N . TYR A 1 92 ? 11.614 0.667 -16.874 1.00 84.50 92 TYR A N 1
ATOM 752 C CA . TYR A 1 92 ? 10.876 -0.479 -16.342 1.00 84.50 92 TYR A CA 1
ATOM 753 C C . TYR A 1 92 ? 11.360 -0.890 -14.942 1.00 84.50 92 TYR A C 1
ATOM 755 O O . TYR A 1 92 ? 10.540 -1.131 -14.053 1.00 84.50 92 TYR A O 1
ATOM 763 N N . ASP A 1 93 ? 12.674 -0.924 -14.723 1.00 87.56 93 ASP A N 1
ATOM 764 C CA . ASP A 1 93 ? 13.270 -1.294 -13.436 1.00 87.56 93 ASP A CA 1
ATOM 765 C C . ASP A 1 93 ? 12.890 -0.290 -12.339 1.00 87.56 93 ASP A C 1
ATOM 767 O O . ASP A 1 93 ? 12.494 -0.693 -11.245 1.00 87.56 93 ASP A O 1
ATOM 771 N N . ILE A 1 94 ? 12.911 1.013 -12.645 1.00 87.31 94 ILE A N 1
ATOM 772 C CA . ILE A 1 94 ? 12.465 2.063 -11.714 1.00 87.31 94 ILE A CA 1
ATOM 773 C C . ILE A 1 94 ? 10.987 1.889 -11.361 1.00 87.31 94 ILE A C 1
ATOM 775 O O . ILE A 1 94 ? 10.638 1.911 -10.184 1.00 87.31 94 ILE A O 1
ATOM 779 N N . MET A 1 95 ? 10.117 1.652 -12.348 1.00 86.19 95 MET A N 1
ATOM 780 C CA . MET A 1 95 ? 8.697 1.396 -12.072 1.00 86.19 95 MET A CA 1
ATOM 781 C C . MET A 1 95 ? 8.487 0.148 -11.210 1.00 86.19 95 MET A C 1
ATOM 783 O O . MET A 1 95 ? 7.628 0.137 -10.331 1.00 86.19 95 MET A O 1
ATOM 787 N N . THR A 1 96 ? 9.272 -0.902 -11.445 1.00 89.50 96 THR A N 1
ATOM 788 C CA . THR A 1 96 ? 9.214 -2.138 -10.656 1.00 89.50 96 THR A CA 1
ATOM 789 C C . THR A 1 96 ? 9.642 -1.880 -9.210 1.00 89.50 96 THR A C 1
ATOM 791 O O . THR A 1 96 ? 9.001 -2.367 -8.274 1.00 89.50 96 THR A O 1
ATOM 794 N N . LEU A 1 97 ? 10.682 -1.067 -9.011 1.00 91.38 97 LEU A N 1
ATOM 795 C CA . LEU A 1 97 ? 11.128 -0.636 -7.688 1.00 91.38 97 LEU A CA 1
ATOM 796 C C . LEU A 1 97 ? 10.060 0.205 -6.972 1.00 91.38 97 LEU A C 1
ATOM 798 O O . LEU A 1 97 ? 9.763 -0.052 -5.803 1.00 91.38 97 LEU A O 1
ATOM 802 N N . GLU A 1 98 ? 9.442 1.165 -7.668 1.00 90.81 98 GLU A N 1
ATOM 803 C CA . GLU A 1 98 ? 8.327 1.962 -7.137 1.00 90.81 98 GLU A CA 1
ATOM 804 C C . GLU A 1 98 ? 7.162 1.061 -6.708 1.00 90.81 98 GLU A C 1
ATOM 806 O O . GLU A 1 98 ? 6.679 1.170 -5.582 1.00 90.81 98 GLU A O 1
ATOM 811 N N . MET A 1 99 ? 6.755 0.113 -7.558 1.00 92.25 99 MET A N 1
ATOM 812 C CA . MET A 1 99 ? 5.687 -0.839 -7.237 1.00 92.25 99 MET A CA 1
ATOM 813 C C . MET A 1 99 ? 6.008 -1.680 -6.003 1.00 92.25 99 MET A C 1
ATOM 815 O O . MET A 1 99 ? 5.170 -1.794 -5.111 1.00 92.25 99 MET A O 1
ATOM 819 N N . THR A 1 100 ? 7.222 -2.224 -5.929 1.00 94.94 100 THR A N 1
ATOM 820 C CA . THR A 1 100 ? 7.668 -3.041 -4.789 1.00 94.94 100 THR A CA 1
ATOM 821 C C . THR A 1 100 ? 7.651 -2.226 -3.494 1.00 94.94 100 THR A C 1
ATOM 823 O O . THR A 1 100 ? 7.221 -2.712 -2.448 1.00 94.94 100 THR A O 1
ATOM 826 N N . THR A 1 101 ? 8.061 -0.957 -3.571 1.00 94.62 101 THR A N 1
ATOM 827 C CA . THR A 1 101 ? 8.041 -0.029 -2.433 1.00 94.62 101 THR A CA 1
ATOM 828 C C . THR A 1 101 ? 6.613 0.234 -1.958 1.00 94.62 101 THR A C 1
ATOM 830 O O . THR A 1 101 ? 6.334 0.163 -0.762 1.00 94.62 101 THR A O 1
ATOM 833 N N . VAL A 1 102 ? 5.681 0.481 -2.883 1.00 94.88 102 VAL A N 1
ATOM 834 C CA . VAL A 1 102 ? 4.259 0.666 -2.552 1.00 94.88 102 VAL A CA 1
ATOM 835 C C . VAL A 1 102 ? 3.664 -0.611 -1.943 1.00 94.88 102 VAL A C 1
ATOM 837 O O . VAL A 1 102 ? 2.934 -0.535 -0.955 1.00 94.88 102 VAL A O 1
ATOM 840 N N . GLU A 1 103 ? 4.009 -1.792 -2.462 1.00 95.94 103 GLU A N 1
ATOM 841 C CA . GLU A 1 103 ? 3.582 -3.080 -1.897 1.00 95.94 103 GLU A CA 1
ATOM 842 C C . GLU A 1 103 ? 4.101 -3.300 -0.466 1.00 95.94 103 GLU A C 1
ATOM 844 O O . GLU A 1 103 ? 3.372 -3.828 0.379 1.00 95.94 103 GLU A O 1
ATOM 849 N N . GLU A 1 104 ? 5.325 -2.864 -0.160 1.00 96.56 104 GLU A N 1
ATOM 850 C CA . GLU A 1 104 ? 5.869 -2.881 1.204 1.00 96.56 104 GLU A CA 1
ATOM 851 C C . GLU A 1 104 ? 5.109 -1.930 2.138 1.00 96.56 104 GLU A C 1
ATOM 853 O O . GLU A 1 104 ? 4.744 -2.310 3.251 1.00 96.56 104 GLU A O 1
ATOM 858 N N . ILE A 1 105 ? 4.794 -0.715 1.676 1.00 95.62 105 ILE A N 1
ATOM 859 C CA . ILE A 1 105 ? 3.995 0.258 2.440 1.00 95.62 105 ILE A CA 1
ATOM 860 C C . ILE A 1 105 ? 2.611 -0.318 2.769 1.00 95.62 105 ILE A C 1
ATOM 862 O O . ILE A 1 105 ? 2.151 -0.220 3.911 1.00 95.62 105 ILE A O 1
ATOM 866 N N . ILE A 1 106 ? 1.961 -0.971 1.800 1.00 96.62 106 ILE A N 1
ATOM 867 C CA . ILE A 1 106 ? 0.677 -1.654 2.011 1.00 96.62 106 ILE A CA 1
ATOM 868 C C . ILE A 1 106 ? 0.819 -2.727 3.096 1.00 96.62 106 ILE A C 1
ATOM 870 O O . ILE A 1 106 ? 0.014 -2.752 4.031 1.00 96.62 106 ILE A O 1
ATOM 874 N N . ARG A 1 107 ? 1.845 -3.587 3.008 1.00 96.88 107 ARG A N 1
ATOM 875 C CA . ARG A 1 107 ? 2.106 -4.640 4.007 1.00 96.88 107 ARG A CA 1
ATOM 876 C C . ARG A 1 107 ? 2.351 -4.058 5.400 1.00 96.88 107 ARG A C 1
ATOM 878 O O . ARG A 1 107 ? 1.757 -4.536 6.366 1.00 96.88 107 ARG A O 1
ATOM 885 N N . SER A 1 108 ? 3.123 -2.980 5.500 1.00 97.31 108 SER A N 1
ATOM 886 C CA . SER A 1 108 ? 3.350 -2.259 6.756 1.00 97.31 108 SER A CA 1
ATOM 887 C C . SER A 1 108 ? 2.042 -1.744 7.373 1.00 97.31 108 SER A C 1
ATOM 889 O O . SER A 1 108 ? 1.762 -1.997 8.546 1.00 97.31 108 SER A O 1
ATOM 891 N N . HIS A 1 109 ? 1.168 -1.112 6.582 1.00 97.06 109 HIS A N 1
ATOM 892 C CA . HIS A 1 109 ? -0.135 -0.659 7.078 1.00 97.06 109 HIS A CA 1
ATOM 893 C C . HIS A 1 109 ? -1.064 -1.808 7.486 1.00 97.06 109 HIS A C 1
ATOM 895 O O . HIS A 1 109 ? -1.802 -1.667 8.464 1.00 97.06 109 HIS A O 1
ATOM 901 N N . VAL A 1 110 ? -1.028 -2.944 6.783 1.00 96.12 110 VAL A N 1
ATOM 902 C CA . VAL A 1 110 ? -1.767 -4.154 7.185 1.00 96.12 110 VAL A CA 1
ATOM 903 C C . VAL A 1 110 ? -1.297 -4.646 8.553 1.00 96.12 110 VAL A C 1
ATOM 905 O O . VAL A 1 110 ? -2.142 -4.915 9.410 1.00 96.12 110 VAL A O 1
ATOM 908 N N . ASN A 1 111 ? 0.017 -4.692 8.784 1.00 97.38 111 ASN A N 1
ATOM 909 C CA . ASN A 1 111 ? 0.587 -5.101 10.068 1.00 97.38 111 ASN A CA 1
ATOM 910 C C . ASN A 1 111 ? 0.185 -4.141 11.194 1.00 97.38 111 ASN A C 1
ATOM 912 O O . ASN A 1 111 ? -0.331 -4.592 12.210 1.00 97.38 111 ASN A O 1
ATOM 916 N N . ILE A 1 112 ? 0.282 -2.823 10.977 1.00 97.25 112 ILE A N 1
ATOM 917 C CA . ILE A 1 112 ? -0.164 -1.813 11.956 1.00 97.25 112 ILE A CA 1
ATOM 918 C C . ILE A 1 112 ? -1.639 -2.017 12.332 1.00 97.25 112 ILE A C 1
ATOM 920 O O . ILE A 1 112 ? -2.002 -1.971 13.507 1.00 97.25 112 ILE A O 1
ATOM 924 N N . ILE A 1 113 ? -2.511 -2.261 11.346 1.00 96.12 113 ILE A N 1
ATOM 925 C CA . ILE A 1 113 ? -3.936 -2.518 11.602 1.00 96.12 113 ILE A CA 1
ATOM 926 C C . ILE A 1 113 ? -4.123 -3.802 12.418 1.00 96.12 113 ILE A C 1
ATOM 928 O O . ILE A 1 113 ? -4.962 -3.825 13.321 1.00 96.12 113 ILE A O 1
ATOM 932 N N . ALA A 1 114 ? -3.393 -4.870 12.088 1.00 96.25 114 ALA A N 1
ATOM 933 C CA . ALA A 1 114 ? -3.470 -6.142 12.798 1.00 96.25 114 ALA A CA 1
ATOM 934 C C . ALA A 1 114 ? -2.990 -6.004 14.251 1.00 96.25 114 ALA A C 1
ATOM 936 O O . ALA A 1 114 ? -3.692 -6.445 15.163 1.00 96.25 114 ALA A O 1
ATOM 937 N N . ASP A 1 115 ? -1.870 -5.318 14.469 1.00 97.00 115 ASP A N 1
ATOM 938 C CA . ASP A 1 115 ? -1.289 -5.079 15.790 1.00 97.00 115 ASP A CA 1
ATOM 939 C C . ASP A 1 115 ? -2.220 -4.246 16.675 1.00 97.00 115 ASP A C 1
ATOM 941 O O . ASP A 1 115 ? -2.474 -4.606 17.823 1.00 97.00 115 ASP A O 1
ATOM 945 N N . GLU A 1 116 ? -2.802 -3.166 16.148 1.00 96.12 116 GLU A N 1
ATOM 946 C CA . GLU A 1 116 ? -3.757 -2.352 16.910 1.00 96.12 116 GLU A CA 1
ATOM 947 C C . GLU A 1 116 ? -5.063 -3.103 17.204 1.00 96.12 116 GLU A C 1
ATOM 949 O O . GLU A 1 116 ? -5.624 -2.972 18.293 1.00 96.12 116 GLU A O 1
ATOM 954 N N . LYS A 1 117 ? -5.543 -3.944 16.277 1.00 94.19 117 LYS A N 1
ATOM 955 C CA . LYS A 1 117 ? -6.689 -4.830 16.550 1.00 94.19 117 LYS A CA 1
ATOM 956 C C . LYS A 1 117 ? -6.364 -5.844 17.641 1.00 94.19 117 LYS A C 1
ATOM 958 O O . LYS A 1 117 ? -7.216 -6.102 18.489 1.00 94.19 117 LYS A O 1
ATOM 963 N N . LYS A 1 118 ? -5.148 -6.389 17.641 1.00 93.75 118 LYS A N 1
ATOM 964 C CA . LYS A 1 118 ? -4.682 -7.303 18.681 1.00 93.75 118 LYS A CA 1
ATOM 965 C C . LYS A 1 118 ? -4.628 -6.606 20.041 1.00 93.75 118 LYS A C 1
ATOM 967 O O . LYS A 1 118 ? -5.219 -7.121 20.979 1.00 93.75 118 LYS A O 1
ATOM 972 N N . LYS A 1 119 ? -4.061 -5.396 20.132 1.00 93.00 119 LYS A N 1
ATOM 973 C CA . LYS A 1 119 ? -4.056 -4.589 21.372 1.00 93.00 119 LYS A CA 1
ATOM 974 C C . LYS A 1 119 ? -5.463 -4.360 21.928 1.00 93.00 119 LYS A C 1
ATOM 976 O O . LYS A 1 119 ? -5.675 -4.462 23.133 1.00 93.00 119 LYS A O 1
ATOM 981 N N . LEU A 1 120 ? -6.436 -4.084 21.055 1.00 91.81 120 LEU A N 1
ATOM 982 C CA . LEU A 1 120 ? -7.837 -3.945 21.460 1.00 91.81 120 LEU A CA 1
ATOM 983 C C . LEU A 1 120 ? -8.398 -5.247 22.047 1.00 91.81 120 LEU A C 1
ATOM 985 O O . LEU A 1 120 ? -9.075 -5.193 23.067 1.00 91.81 120 LEU A O 1
ATOM 989 N N . ILE A 1 121 ? -8.108 -6.405 21.450 1.00 90.62 121 ILE A N 1
ATOM 990 C CA . ILE A 1 121 ? -8.540 -7.709 21.980 1.00 90.62 121 ILE A CA 1
ATOM 991 C C . ILE A 1 121 ? -7.834 -8.020 23.305 1.00 90.62 121 ILE A C 1
ATOM 993 O O . ILE A 1 121 ? -8.491 -8.401 24.271 1.00 90.62 121 ILE A O 1
ATOM 997 N N . ASP A 1 122 ? -6.522 -7.798 23.376 1.00 89.69 122 ASP A N 1
ATOM 998 C CA . ASP A 1 122 ? -5.702 -8.060 24.562 1.00 89.69 122 ASP A CA 1
ATOM 999 C C . ASP A 1 122 ? -6.137 -7.186 25.755 1.00 89.69 122 ASP A C 1
ATOM 1001 O O . ASP A 1 122 ? -6.031 -7.611 26.906 1.00 89.69 122 ASP A O 1
ATOM 1005 N N . SER A 1 123 ? -6.734 -6.012 25.498 1.00 87.69 123 SER A N 1
ATOM 1006 C CA . SER A 1 123 ? -7.345 -5.161 26.535 1.00 87.69 123 SER A CA 1
ATOM 1007 C C . SER A 1 123 ? -8.510 -5.826 27.285 1.00 87.69 123 SER A C 1
ATOM 1009 O O . SER A 1 123 ? -8.852 -5.397 28.385 1.00 87.69 123 SER A O 1
ATOM 1011 N N . ALA A 1 124 ? -9.085 -6.907 26.743 1.00 86.38 124 ALA A N 1
ATOM 1012 C CA . ALA A 1 124 ? -10.058 -7.743 27.446 1.00 86.38 124 ALA A CA 1
ATOM 1013 C C . ALA A 1 124 ? -9.431 -8.577 28.580 1.00 86.38 124 ALA A C 1
ATOM 1015 O O . ALA A 1 124 ? -10.157 -9.268 29.292 1.00 86.38 124 ALA A O 1
ATOM 1016 N N . GLY A 1 125 ? -8.101 -8.573 28.734 1.00 84.62 125 GLY A N 1
ATOM 1017 C CA . GLY A 1 125 ? -7.406 -9.274 29.816 1.00 84.62 125 GLY A CA 1
ATOM 1018 C C . GLY A 1 125 ? -7.606 -10.792 29.787 1.00 84.62 125 GLY A C 1
ATOM 1019 O O . GLY A 1 125 ? -7.692 -11.418 30.838 1.00 84.62 125 GLY A O 1
ATOM 1020 N N . GLY A 1 126 ? -7.752 -11.382 28.595 1.00 79.44 126 GLY A N 1
ATOM 1021 C CA . GLY A 1 126 ? -7.999 -12.819 28.430 1.00 79.44 126 GLY A CA 1
ATOM 1022 C C . GLY A 1 126 ? -9.435 -13.268 28.732 1.00 79.44 126 GLY A C 1
ATOM 1023 O O . GLY A 1 126 ? -9.694 -14.469 28.766 1.00 79.44 126 GLY A O 1
ATOM 1024 N N . GLN A 1 127 ? -10.379 -12.341 28.934 1.00 77.88 127 GLN A N 1
ATOM 1025 C CA . GLN A 1 127 ? -11.789 -12.686 29.121 1.00 77.88 127 GLN A CA 1
ATOM 1026 C C . GLN A 1 127 ? -12.379 -13.341 27.865 1.00 77.88 127 GLN A C 1
ATOM 1028 O O . GLN A 1 127 ? -12.388 -12.757 26.778 1.00 77.88 127 GLN A O 1
ATOM 1033 N N . VAL A 1 128 ? -12.923 -14.548 28.041 1.00 80.25 128 VAL A N 1
ATOM 1034 C CA . VAL A 1 128 ? -13.692 -15.272 27.026 1.00 80.25 128 VAL A CA 1
ATOM 1035 C C . VAL A 1 128 ? -15.040 -15.670 27.644 1.00 80.25 128 VAL A C 1
ATOM 1037 O O . VAL A 1 128 ? -15.052 -16.423 28.617 1.00 80.25 128 VAL A O 1
ATOM 1040 N N . PRO A 1 129 ? -16.180 -15.186 27.115 1.00 83.06 129 PRO A N 1
ATOM 1041 C CA . PRO A 1 129 ? -16.307 -14.339 25.930 1.00 83.06 129 PRO A CA 1
ATOM 1042 C C . PRO A 1 129 ? -15.829 -12.895 26.164 1.00 83.06 129 PRO A C 1
ATOM 1044 O O . PRO A 1 129 ? -15.924 -12.362 27.266 1.00 83.06 129 PRO A O 1
ATOM 1047 N N . ILE A 1 130 ? -15.355 -12.258 25.088 1.00 87.38 130 ILE A N 1
ATOM 1048 C CA . ILE A 1 130 ? -14.933 -10.849 25.080 1.00 87.38 130 ILE A CA 1
ATOM 1049 C C . ILE A 1 130 ? -16.106 -9.953 25.529 1.00 87.38 130 ILE A C 1
ATOM 1051 O O . ILE A 1 130 ? -17.246 -10.193 25.106 1.00 87.38 130 ILE A O 1
ATOM 1055 N N . PRO A 1 131 ? -15.863 -8.891 26.325 1.00 89.31 131 PRO A N 1
ATOM 1056 C CA . PRO A 1 131 ? -16.900 -7.948 26.733 1.00 89.31 131 PRO A CA 1
ATOM 1057 C C . PRO A 1 131 ? -17.726 -7.412 25.560 1.00 89.31 131 PRO A C 1
ATOM 1059 O O . PRO A 1 131 ? -17.186 -6.947 24.554 1.00 89.31 131 PRO A O 1
ATOM 1062 N N . LYS A 1 132 ? -19.058 -7.408 25.709 1.00 90.06 132 LYS A N 1
ATOM 1063 C CA . LYS A 1 132 ? -19.989 -6.935 24.665 1.00 90.06 132 LYS A CA 1
ATOM 1064 C C . LYS A 1 132 ? -19.675 -5.513 24.187 1.00 90.06 132 LYS A C 1
ATOM 1066 O O . LYS A 1 132 ? -19.791 -5.240 22.996 1.00 90.06 132 LYS A O 1
ATOM 1071 N N . SER A 1 133 ? -19.263 -4.627 25.092 1.00 89.94 133 SER A N 1
ATOM 1072 C CA . SER A 1 133 ? -18.863 -3.251 24.770 1.00 89.94 133 SER A CA 1
ATOM 1073 C C . SER A 1 133 ? -17.649 -3.210 23.839 1.00 89.94 133 SER A C 1
ATOM 1075 O O . SER A 1 133 ? -17.661 -2.505 22.833 1.00 89.94 133 SER A O 1
ATOM 1077 N N . LEU A 1 134 ? -16.629 -4.023 24.112 1.00 90.19 134 LEU A N 1
ATOM 1078 C CA . LEU A 1 134 ? -15.440 -4.126 23.271 1.00 90.19 134 LEU A CA 1
ATOM 1079 C C . LEU A 1 134 ? -15.775 -4.708 21.891 1.00 90.19 134 LEU A C 1
ATOM 1081 O O . LEU A 1 134 ? -15.313 -4.189 20.875 1.00 90.19 134 LEU A O 1
ATOM 1085 N N . VAL A 1 135 ? -16.657 -5.710 21.829 1.00 92.25 135 VAL A N 1
ATOM 1086 C CA . VAL A 1 135 ? -17.172 -6.236 20.553 1.00 92.25 135 VAL A CA 1
ATOM 1087 C C . VAL A 1 135 ? -17.886 -5.140 19.750 1.00 92.25 135 VAL A C 1
ATOM 1089 O O . VAL A 1 135 ? -17.652 -5.001 18.550 1.00 92.25 135 VAL A O 1
ATOM 1092 N N . GLN A 1 136 ? -18.718 -4.313 20.392 1.00 92.56 136 GLN A N 1
ATOM 1093 C CA . GLN A 1 136 ? -19.386 -3.183 19.733 1.00 92.56 136 GLN A CA 1
ATOM 1094 C C . GLN A 1 136 ? -18.386 -2.149 19.195 1.00 92.56 136 GLN A C 1
ATOM 1096 O O . GLN A 1 136 ? -18.555 -1.665 18.074 1.00 92.56 136 GLN A O 1
ATOM 1101 N N . ILE A 1 137 ? -17.327 -1.850 19.950 1.00 93.44 137 ILE A N 1
ATOM 1102 C CA . ILE A 1 137 ? -16.243 -0.948 19.532 1.00 93.44 137 ILE A CA 1
ATOM 1103 C C . ILE A 1 137 ? -15.518 -1.508 18.305 1.00 93.44 137 ILE A C 1
ATOM 1105 O O . ILE A 1 137 ? -15.368 -0.802 17.304 1.00 93.44 137 ILE A O 1
ATOM 1109 N N . MET A 1 138 ? -15.126 -2.783 18.338 1.00 93.38 138 MET A N 1
ATOM 1110 C CA . MET A 1 138 ? -14.478 -3.451 17.204 1.00 93.38 138 MET A CA 1
ATOM 1111 C C . MET A 1 138 ? -15.375 -3.453 15.961 1.00 93.38 138 MET A C 1
ATOM 1113 O O . MET A 1 138 ? -14.907 -3.146 14.862 1.00 93.38 138 MET A O 1
ATOM 1117 N N . ASN A 1 139 ? -16.673 -3.712 16.134 1.00 94.69 139 ASN A N 1
ATOM 1118 C CA . ASN A 1 139 ? -17.650 -3.664 15.048 1.00 94.69 139 ASN A CA 1
ATOM 1119 C C . ASN A 1 139 ? -17.799 -2.250 14.473 1.00 94.69 139 ASN A C 1
ATOM 1121 O O . ASN A 1 139 ? -17.858 -2.091 13.255 1.00 94.69 139 ASN A O 1
ATOM 1125 N N . ALA A 1 140 ? -17.807 -1.210 15.310 1.00 93.06 140 ALA A N 1
ATOM 1126 C CA . ALA A 1 140 ? -17.861 0.177 14.851 1.00 93.06 140 ALA A CA 1
ATOM 1127 C C . ALA A 1 140 ? -16.594 0.583 14.074 1.00 93.06 140 ALA A C 1
ATOM 1129 O O . ALA A 1 140 ? -16.686 1.264 13.045 1.00 93.06 140 ALA A O 1
ATOM 1130 N N . ILE A 1 141 ? -15.416 0.125 14.518 1.00 93.62 141 ILE A N 1
ATOM 1131 C CA . ILE A 1 141 ? -14.150 0.311 13.795 1.00 93.62 141 ILE A CA 1
ATOM 1132 C C . ILE A 1 141 ? -14.222 -0.379 12.428 1.00 93.62 141 ILE A C 1
ATOM 1134 O O . ILE A 1 141 ? -13.957 0.268 11.410 1.00 93.62 141 ILE A O 1
ATOM 1138 N N . ALA A 1 142 ? -14.630 -1.651 12.393 1.00 93.62 142 ALA A N 1
ATOM 1139 C CA . ALA A 1 142 ? -14.745 -2.442 11.169 1.00 93.62 142 ALA A CA 1
ATOM 1140 C C . ALA A 1 142 ? -15.775 -1.857 10.189 1.00 93.62 142 ALA A C 1
ATOM 1142 O O . ALA A 1 142 ? -15.496 -1.753 8.995 1.00 93.62 142 ALA A O 1
ATOM 1143 N N . ALA A 1 143 ? -16.926 -1.391 10.684 1.00 93.75 143 ALA A N 1
ATOM 1144 C CA . ALA A 1 143 ? -17.952 -0.744 9.869 1.00 93.75 143 ALA A CA 1
ATOM 1145 C C . ALA A 1 143 ? -17.417 0.515 9.172 1.00 93.75 143 ALA A C 1
ATOM 1147 O O . ALA A 1 143 ? -17.700 0.748 7.995 1.00 93.75 143 ALA A O 1
ATOM 1148 N N . ARG A 1 144 ? -16.597 1.319 9.863 1.00 92.25 144 ARG A N 1
ATOM 1149 C CA . ARG A 1 144 ? -15.945 2.474 9.235 1.00 92.25 144 ARG A CA 1
ATOM 1150 C C . ARG A 1 144 ? -14.907 2.051 8.200 1.00 92.25 144 ARG A C 1
ATOM 1152 O O . ARG A 1 144 ? -14.912 2.628 7.118 1.00 92.25 144 ARG A O 1
ATOM 1159 N N . GLN A 1 145 ? -14.063 1.059 8.497 1.00 92.06 145 GLN A N 1
ATOM 1160 C CA . GLN A 1 145 ? -13.098 0.536 7.520 1.00 92.06 145 GLN A CA 1
ATOM 1161 C C . GLN A 1 145 ? -13.811 0.044 6.251 1.00 92.06 145 GLN A C 1
ATOM 1163 O O . GLN A 1 145 ? -13.435 0.429 5.148 1.00 92.06 145 GLN A O 1
ATOM 1168 N N . SER A 1 146 ? -14.891 -0.726 6.405 1.00 91.81 146 SER A N 1
ATOM 1169 C CA . SER A 1 146 ? -15.713 -1.199 5.288 1.00 91.81 146 SER A CA 1
ATOM 1170 C C . SER A 1 146 ? -16.311 -0.039 4.485 1.00 91.81 146 SER A C 1
ATOM 1172 O O . SER A 1 146 ? -16.233 -0.037 3.258 1.00 91.81 146 SER A O 1
ATOM 1174 N N . ASN A 1 147 ? -16.815 1.004 5.153 1.00 92.12 147 ASN A N 1
ATOM 1175 C CA . ASN A 1 147 ? -17.333 2.182 4.457 1.00 92.12 147 ASN A CA 1
ATOM 1176 C C . ASN A 1 147 ? -16.253 2.945 3.674 1.00 92.12 147 ASN A C 1
ATOM 1178 O O . ASN A 1 147 ? -16.554 3.513 2.628 1.00 92.12 147 ASN A O 1
ATOM 1182 N N . MET A 1 148 ? -15.010 2.971 4.161 1.00 90.81 148 MET A N 1
ATOM 1183 C CA . MET A 1 148 ? -13.891 3.588 3.441 1.00 90.81 148 MET A CA 1
ATOM 1184 C C . MET A 1 148 ? -13.581 2.822 2.150 1.00 90.81 148 MET A C 1
ATOM 1186 O O . MET A 1 148 ? -13.466 3.453 1.105 1.00 90.81 148 MET A O 1
ATOM 1190 N N . VAL A 1 149 ? -13.553 1.485 2.208 1.00 88.56 149 VAL A N 1
ATOM 1191 C CA . VAL A 1 149 ? -13.355 0.614 1.032 1.00 88.56 149 VAL A CA 1
ATOM 1192 C C . VAL A 1 149 ? -14.482 0.789 0.010 1.00 88.56 149 VAL A C 1
ATOM 1194 O O . VAL A 1 149 ? -14.228 0.937 -1.181 1.00 88.56 149 VAL A O 1
ATOM 1197 N N . GLN A 1 150 ? -15.739 0.815 0.462 1.00 88.75 150 GLN A N 1
ATOM 1198 C CA . GLN A 1 150 ? -16.883 1.027 -0.433 1.00 88.75 150 GLN A CA 1
ATOM 1199 C C . GLN A 1 150 ? -16.800 2.378 -1.147 1.00 88.75 150 GLN A C 1
ATOM 1201 O O . GLN A 1 150 ? -17.067 2.467 -2.338 1.00 88.75 150 GLN A O 1
ATOM 1206 N N . ARG A 1 151 ? -16.399 3.437 -0.434 1.00 84.31 151 ARG A N 1
ATOM 1207 C CA . ARG A 1 151 ? -16.235 4.764 -1.040 1.00 84.31 151 ARG A CA 1
ATOM 1208 C C . ARG A 1 151 ? -15.132 4.788 -2.088 1.00 84.31 151 ARG A C 1
ATOM 1210 O O . ARG A 1 151 ? -15.332 5.430 -3.106 1.00 84.31 151 ARG A O 1
ATOM 1217 N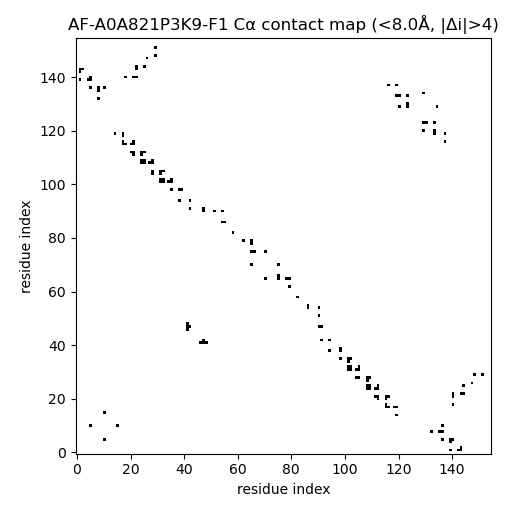 N . SER A 1 152 ? -14.010 4.107 -1.856 1.00 81.50 152 SER A N 1
ATOM 1218 C CA . SER A 1 152 ? -12.930 4.042 -2.846 1.00 81.50 152 SER A CA 1
ATOM 1219 C C . SER A 1 152 ? -13.295 3.216 -4.083 1.00 81.50 152 SER A C 1
ATOM 1221 O O . SER A 1 152 ? -12.689 3.412 -5.121 1.00 81.50 152 SER A O 1
ATOM 1223 N N . GLN A 1 153 ? -14.264 2.299 -3.986 1.00 76.44 153 GLN A N 1
ATOM 1224 C CA . GLN A 1 153 ? -14.738 1.486 -5.118 1.00 76.44 153 GLN A CA 1
ATOM 1225 C C . GLN A 1 153 ? -15.830 2.169 -5.957 1.00 76.44 153 GLN A C 1
ATOM 1227 O O . GLN A 1 153 ? -16.093 1.733 -7.072 1.00 76.44 153 GLN A O 1
ATOM 1232 N 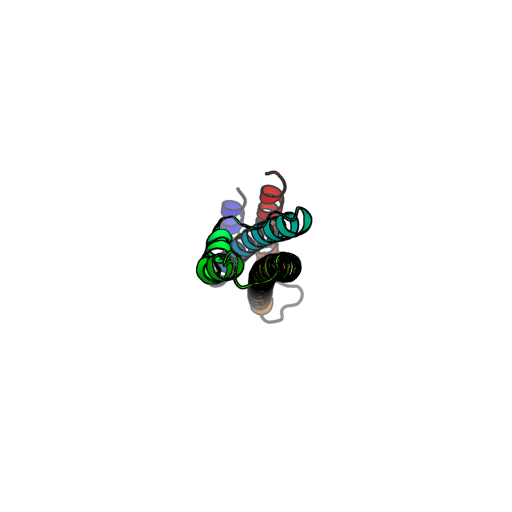N . CYS A 1 154 ? -16.491 3.196 -5.417 1.00 65.69 154 CYS A N 1
ATOM 1233 C CA . CYS A 1 154 ? -17.563 3.934 -6.093 1.00 65.69 154 CYS A CA 1
ATOM 1234 C C . CYS A 1 154 ? -17.087 5.227 -6.786 1.00 65.69 154 CYS A C 1
ATOM 1236 O O . CYS A 1 154 ? -17.929 6.042 -7.166 1.00 65.69 154 CYS A O 1
ATOM 1238 N N . ILE A 1 155 ? -15.774 5.439 -6.894 1.00 48.88 155 ILE A N 1
ATOM 1239 C CA . ILE A 1 155 ? -15.135 6.532 -7.649 1.00 48.88 155 ILE A CA 1
ATOM 1240 C C . ILE A 1 155 ? -14.592 5.934 -8.944 1.00 48.88 155 ILE A C 1
ATOM 1242 O O . ILE A 1 155 ? -14.783 6.577 -9.998 1.00 48.88 155 ILE A O 1
#

Mean predicted aligned error: 7.47 Å

Solvent-accessible surface area (backbone atoms only — not comparable to full-atom values): 8644 Å² total; per-residue (Å²): 111,66,69,60,56,44,59,74,66,67,65,50,72,64,56,51,50,39,48,51,51,38,53,51,33,51,51,54,29,52,53,36,52,50,51,44,50,52,52,52,51,26,62,76,70,68,52,74,65,74,83,58,52,62,57,64,59,78,46,47,71,56,55,56,59,50,70,35,88,88,50,57,67,71,61,28,51,54,52,52,52,49,50,54,51,51,47,53,48,52,54,50,51,51,52,50,51,53,45,53,52,40,53,49,53,34,51,50,28,52,48,54,37,51,53,42,53,46,52,59,57,55,71,48,73,80,47,82,78,63,55,69,68,58,53,52,51,52,50,44,50,50,53,49,54,52,51,52,54,53,54,68,72,74,110

pLDDT: mean 86.96, std 8.91, range [48.88, 97.38]

Foldseek 3Di:
DLVVLLVVLVDDPLLVVLLVLLLVLLLLLLVLVVVLVVLVVCVVVVPFDPVLCVLVVVCVVVVVVLPDPVDDPVRSVVVVVVSVVVSSVVSVVVSVVVSVVSVVSNVVSVVSNVVSVVVLQCVQVPDPVRDPSSVSNVVSSVVSSVVSVVVSVVD

Nearest PDB structures (foldseek):
  8vpb-assembly1_B  TM=3.965E-01  e=3.766E-01  Acetivibrio thermocellus ATCC 27405
  9baa-assembly1_B  TM=3.958E-01  e=8.060E-01  Acetivibrio thermocellus ATCC 27405
  7t56-assembly1_B  TM=3.599E-01  e=6.848E-01  Acetivibrio thermocellus
  6v9z-assembly1_B  TM=3.823E-01  e=1.058E+00  Acetivibrio thermocellus ATCC 27405
  8vp6-assembly1_A  TM=3.770E-01  e=1.245E+00  Acetivibrio thermocellus ATCC 27405